Protein AF-A0A3M2H3G0-F1 (afdb_monomer)

Sequence (59 aa):
ADEGPGFDWRRYVGESNQFYQGSTEAYGRGFLLIRHVIDEVYFNEAGNSITLIKSREPR

Mean predicted aligned error: 6.69 Å

Structure (mmCIF, N/CA/C/O backbone):
data_AF-A0A3M2H3G0-F1
#
_entry.id   AF-A0A3M2H3G0-F1
#
loop_
_atom_site.group_PDB
_atom_site.id
_atom_site.type_symbol
_atom_site.label_atom_id
_atom_site.label_alt_id
_atom_site.label_comp_id
_atom_site.label_asym_id
_atom_site.label_entity_id
_atom_site.label_seq_id
_atom_site.pdbx_PDB_ins_code
_atom_site.Cartn_x
_atom_site.Cartn_y
_atom_site.Cartn_z
_atom_site.occupancy
_atom_site.B_iso_or_equiv
_atom_site.auth_seq_id
_atom_site.auth_comp_id
_atom_site.auth_asym_id
_atom_site.auth_atom_id
_atom_site.pdbx_PDB_model_num
ATOM 1 N N . ALA A 1 1 ? 18.267 -1.934 0.584 1.00 55.88 1 ALA A N 1
ATOM 2 C CA . ALA A 1 1 ? 16.940 -1.703 -0.016 1.00 55.88 1 ALA A CA 1
ATOM 3 C C . ALA A 1 1 ? 16.883 -2.555 -1.270 1.00 55.88 1 ALA A C 1
ATOM 5 O O . ALA A 1 1 ? 17.920 -2.663 -1.908 1.00 55.88 1 ALA A O 1
ATOM 6 N N . ASP A 1 2 ? 15.760 -3.208 -1.565 1.00 64.06 2 ASP A N 1
ATOM 7 C CA . ASP A 1 2 ? 15.641 -4.015 -2.785 1.00 64.06 2 ASP A CA 1
ATOM 8 C C . ASP A 1 2 ? 15.828 -3.101 -4.011 1.00 64.06 2 ASP A C 1
ATOM 10 O O . ASP A 1 2 ? 15.199 -2.041 -4.079 1.00 64.06 2 ASP A O 1
ATOM 14 N N . GLU A 1 3 ? 16.740 -3.458 -4.915 1.00 72.06 3 GLU A N 1
ATOM 15 C CA . GLU A 1 3 ? 17.152 -2.631 -6.067 1.00 72.06 3 GLU A CA 1
ATOM 16 C C . GLU A 1 3 ? 16.295 -2.898 -7.318 1.00 72.06 3 GLU A C 1
ATOM 18 O O . GLU A 1 3 ? 16.550 -2.351 -8.390 1.00 72.06 3 GLU A O 1
ATOM 23 N N . GLY A 1 4 ? 15.276 -3.753 -7.198 1.00 79.88 4 GLY A N 1
ATOM 24 C CA . GLY A 1 4 ? 14.367 -4.083 -8.290 1.00 79.88 4 GLY A CA 1
ATOM 25 C C . GLY A 1 4 ? 13.454 -2.921 -8.717 1.00 79.88 4 GLY A C 1
ATOM 26 O O . GLY A 1 4 ? 13.305 -1.935 -7.994 1.00 79.88 4 GLY A O 1
ATOM 27 N N . PRO A 1 5 ? 12.779 -3.046 -9.875 1.00 83.12 5 PRO A N 1
ATOM 28 C CA . PRO A 1 5 ? 11.872 -2.018 -10.405 1.00 83.12 5 PRO A CA 1
ATOM 29 C C . PRO A 1 5 ? 10.611 -1.794 -9.552 1.00 83.12 5 PRO A C 1
ATOM 31 O O . PRO A 1 5 ? 9.931 -0.787 -9.726 1.00 83.12 5 PRO A O 1
ATOM 34 N N . GLY A 1 6 ? 10.311 -2.730 -8.650 1.00 85.19 6 GLY A N 1
ATOM 35 C CA . GLY A 1 6 ? 9.181 -2.690 -7.735 1.00 85.19 6 GLY A CA 1
ATOM 36 C C . GLY A 1 6 ? 7.811 -2.907 -8.334 1.00 85.19 6 GLY A C 1
ATOM 37 O O . GLY A 1 6 ? 7.622 -3.050 -9.542 1.00 85.19 6 GLY A O 1
ATOM 38 N N . PHE A 1 7 ? 6.848 -3.068 -7.432 1.00 85.00 7 PHE A N 1
ATOM 39 C CA . PHE A 1 7 ? 5.473 -3.388 -7.773 1.00 85.00 7 PHE A CA 1
ATOM 40 C C . PHE A 1 7 ? 4.658 -2.106 -7.959 1.00 85.00 7 PHE A C 1
ATOM 42 O O . PHE A 1 7 ? 4.589 -1.272 -7.056 1.00 85.00 7 PHE A O 1
ATOM 49 N N . ASP A 1 8 ? 3.985 -1.966 -9.105 1.00 85.81 8 ASP A N 1
ATOM 50 C CA . ASP A 1 8 ? 3.086 -0.837 -9.378 1.00 85.81 8 ASP A CA 1
ATOM 51 C C . ASP A 1 8 ? 1.762 -0.982 -8.603 1.00 85.81 8 ASP A C 1
ATOM 53 O O . ASP A 1 8 ? 0.696 -1.271 -9.152 1.00 85.81 8 ASP A O 1
ATOM 57 N N . TRP A 1 9 ? 1.850 -0.817 -7.283 1.00 83.94 9 TRP A N 1
ATOM 58 C CA . TRP A 1 9 ? 0.763 -1.010 -6.326 1.00 83.94 9 TRP A CA 1
ATOM 59 C C . TRP A 1 9 ? -0.388 -0.019 -6.507 1.00 83.94 9 TRP A C 1
ATOM 61 O O . TRP A 1 9 ? -1.521 -0.321 -6.132 1.00 83.94 9 TRP A O 1
ATOM 71 N N . ARG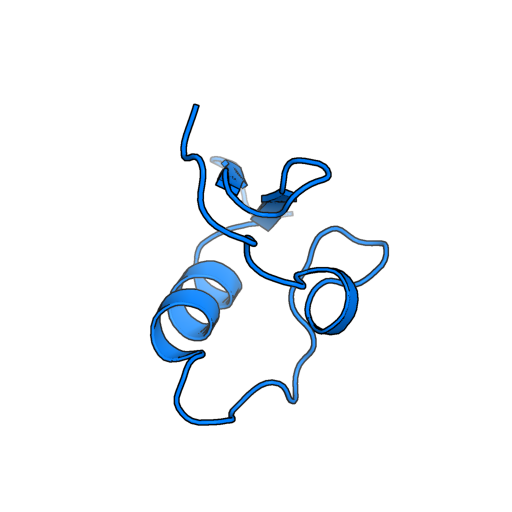 A 1 10 ? -0.124 1.138 -7.125 1.00 85.50 10 ARG A N 1
ATOM 72 C CA . ARG A 1 10 ? -1.106 2.208 -7.362 1.00 85.50 10 ARG A CA 1
ATOM 73 C C . ARG A 1 10 ? -2.239 1.766 -8.287 1.00 85.50 10 ARG A C 1
ATOM 75 O O . ARG A 1 10 ? -3.324 2.328 -8.241 1.00 85.50 10 ARG A O 1
ATOM 82 N N . ARG A 1 11 ? -2.016 0.725 -9.095 1.00 83.69 11 ARG A N 1
ATOM 83 C CA . ARG A 1 11 ? -3.064 0.098 -9.918 1.00 83.69 11 ARG A CA 1
ATOM 84 C C . ARG A 1 11 ? -4.015 -0.792 -9.117 1.00 83.69 11 ARG A C 1
ATOM 86 O O . ARG A 1 11 ? -5.060 -1.179 -9.631 1.00 83.69 11 ARG A O 1
ATOM 93 N N . TYR A 1 12 ? -3.644 -1.157 -7.890 1.00 79.69 12 TYR A N 1
ATOM 94 C CA . TYR A 1 12 ? -4.285 -2.234 -7.136 1.00 79.69 12 TYR A CA 1
ATOM 95 C C . TYR A 1 12 ? -4.828 -1.806 -5.772 1.00 79.69 12 TYR A C 1
ATOM 97 O O . TYR A 1 12 ? -5.732 -2.476 -5.274 1.00 79.69 12 TYR A O 1
ATOM 105 N N . VAL A 1 13 ? -4.309 -0.729 -5.178 1.00 81.62 13 VAL A N 1
ATOM 106 C CA . VAL A 1 13 ? -4.730 -0.207 -3.870 1.00 81.62 13 VAL A CA 1
ATOM 107 C C . VAL A 1 13 ? -5.430 1.134 -4.060 1.00 81.62 13 VAL A C 1
ATOM 109 O O . VAL A 1 13 ? -4.881 2.030 -4.698 1.00 81.62 13 VAL A O 1
ATOM 112 N N . GLY A 1 14 ? -6.638 1.261 -3.515 1.00 78.44 14 GLY A N 1
ATOM 113 C CA . GLY A 1 14 ? -7.399 2.510 -3.534 1.00 78.44 14 GLY A CA 1
ATOM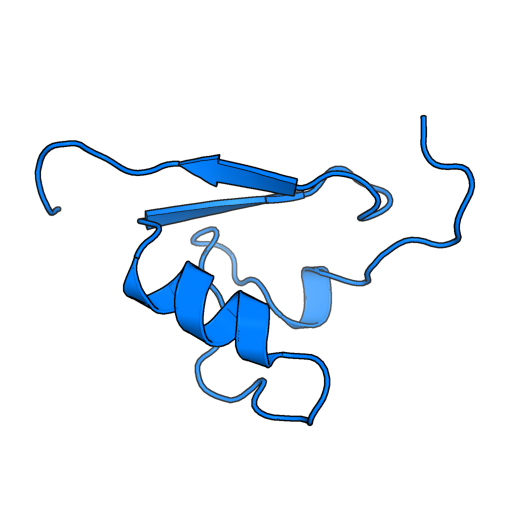 114 C C . GLY A 1 14 ? -7.022 3.470 -2.406 1.00 78.44 14 GLY A C 1
ATOM 115 O O . GLY A 1 14 ? -6.195 3.165 -1.551 1.00 78.44 14 GLY A O 1
ATOM 116 N N . GLU A 1 15 ? -7.690 4.624 -2.365 1.00 79.06 15 GLU A N 1
ATOM 117 C CA . GLU A 1 15 ? -7.438 5.699 -1.388 1.00 79.06 15 GLU A CA 1
ATOM 118 C C . GLU A 1 15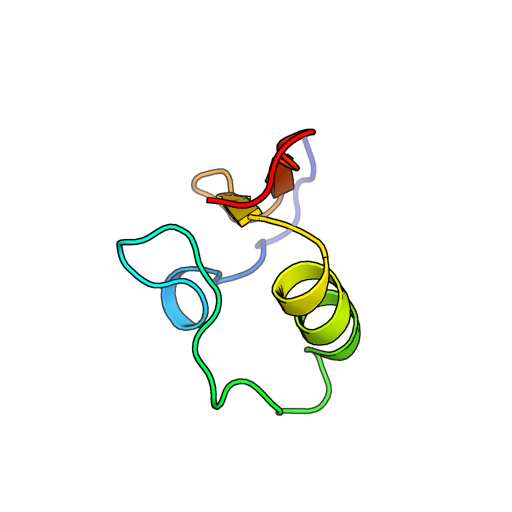 ? -7.632 5.276 0.080 1.00 79.06 15 GLU A C 1
ATOM 120 O O . GLU A 1 15 ? -7.073 5.893 0.981 1.00 79.06 15 GLU A O 1
ATOM 125 N N . SER A 1 16 ? -8.387 4.203 0.334 1.00 78.88 16 SER A N 1
ATOM 126 C CA . SER A 1 16 ? -8.590 3.634 1.670 1.00 78.88 16 SER A CA 1
ATOM 127 C C . SER A 1 16 ? -7.475 2.686 2.130 1.00 78.88 16 SER A C 1
ATOM 129 O O . SER A 1 16 ? -7.636 2.026 3.153 1.00 78.88 16 SER A O 1
ATOM 131 N N . ASN A 1 17 ? -6.366 2.573 1.388 1.00 81.12 17 ASN A N 1
ATOM 132 C CA . ASN A 1 17 ? -5.295 1.597 1.640 1.00 81.12 17 ASN A CA 1
ATOM 133 C C . ASN A 1 17 ? -5.787 0.137 1.608 1.00 81.12 17 ASN A C 1
ATOM 135 O O . ASN A 1 17 ? -5.274 -0.732 2.315 1.00 81.12 17 ASN A O 1
ATOM 139 N N . GLN A 1 18 ? -6.790 -0.131 0.764 1.00 79.88 18 GLN A N 1
ATOM 140 C CA . GLN A 1 18 ? -7.373 -1.455 0.541 1.00 79.88 18 GLN A CA 1
ATOM 141 C C . GLN A 1 18 ? -7.287 -1.864 -0.932 1.00 79.88 18 GLN A C 1
ATOM 143 O O . GLN A 1 18 ? -7.349 -1.027 -1.834 1.00 79.88 18 GLN A O 1
ATOM 148 N N . PHE A 1 19 ? -7.168 -3.171 -1.184 1.00 76.56 19 PHE A N 1
ATOM 149 C CA . PHE A 1 19 ? -7.100 -3.720 -2.540 1.00 76.56 19 PHE A CA 1
ATOM 150 C C . PHE A 1 19 ? -8.446 -3.656 -3.279 1.00 76.56 19 PHE A C 1
ATOM 152 O O . PHE A 1 19 ? -9.486 -4.010 -2.719 1.00 76.56 19 PHE A O 1
ATOM 159 N N . TYR A 1 20 ? -8.418 -3.303 -4.569 1.00 72.06 20 TYR A N 1
ATOM 160 C CA . TYR A 1 20 ? -9.598 -3.323 -5.437 1.00 72.06 20 TYR A CA 1
ATOM 161 C C . TYR A 1 20 ? -10.179 -4.734 -5.617 1.00 72.06 20 TYR A C 1
ATOM 163 O O . TYR A 1 20 ? -9.470 -5.741 -5.628 1.00 72.06 20 TYR A O 1
ATOM 171 N N . GLN A 1 21 ? -11.501 -4.808 -5.803 1.00 62.38 21 GLN A N 1
ATOM 172 C CA . GLN A 1 21 ? -12.235 -6.074 -5.848 1.00 62.38 21 GLN A CA 1
ATOM 173 C C . GLN A 1 21 ? -11.963 -6.950 -7.087 1.00 62.38 21 GLN A C 1
ATOM 175 O O . GLN A 1 21 ? -12.273 -8.138 -7.038 1.00 62.38 21 GLN A O 1
ATOM 180 N N . GLY A 1 22 ? -11.366 -6.398 -8.152 1.00 58.22 22 GLY A N 1
ATOM 181 C CA . GLY A 1 22 ? -11.217 -7.049 -9.465 1.00 58.22 22 GLY A CA 1
ATOM 182 C C . GLY A 1 22 ? -9.789 -7.393 -9.910 1.00 58.22 22 GLY A C 1
ATOM 183 O O . GLY A 1 22 ? -9.596 -7.736 -11.070 1.00 58.22 22 GLY A O 1
ATOM 184 N N . SER A 1 23 ? -8.779 -7.302 -9.041 1.00 56.62 23 SER A N 1
ATOM 185 C CA . SER A 1 23 ? -7.361 -7.542 -9.380 1.00 56.62 23 SER A CA 1
ATOM 186 C C . SER A 1 23 ? -6.963 -9.029 -9.447 1.00 56.62 23 SER A C 1
ATOM 188 O O . SER A 1 23 ? -5.871 -9.424 -9.042 1.00 56.62 23 SER A O 1
ATOM 190 N N . THR A 1 24 ? -7.856 -9.880 -9.949 1.00 52.97 24 THR A N 1
ATOM 191 C CA . THR A 1 24 ? -7.761 -11.351 -9.937 1.00 52.97 24 THR A CA 1
ATOM 192 C C . THR A 1 24 ? -6.840 -11.957 -11.000 1.00 52.97 24 THR A C 1
ATOM 194 O O . THR A 1 24 ? -6.795 -13.182 -11.127 1.00 52.97 24 THR A O 1
ATOM 197 N N . GLU A 1 25 ? -6.084 -11.156 -11.755 1.00 55.53 25 GLU A N 1
ATOM 198 C CA . GLU A 1 25 ? -5.072 -11.707 -12.660 1.00 55.53 25 GLU A CA 1
ATOM 199 C C . GLU A 1 25 ? -3.955 -12.411 -11.868 1.00 55.53 25 GLU A C 1
ATOM 201 O O . GLU A 1 25 ? -3.639 -12.064 -10.728 1.00 55.53 25 GLU A O 1
ATOM 206 N N . ALA A 1 26 ? -3.396 -13.470 -12.461 1.00 50.16 26 ALA A N 1
ATOM 207 C CA . ALA A 1 26 ? -2.745 -14.623 -11.821 1.00 50.16 26 ALA A CA 1
ATOM 208 C C . ALA A 1 26 ? -1.578 -14.345 -10.839 1.00 50.16 26 ALA A C 1
ATOM 210 O O . ALA A 1 26 ? -1.115 -15.260 -10.151 1.00 50.16 26 ALA A O 1
ATOM 211 N N . TYR A 1 27 ? -1.138 -13.095 -10.725 1.00 57.06 27 TYR A N 1
ATOM 212 C CA . TYR A 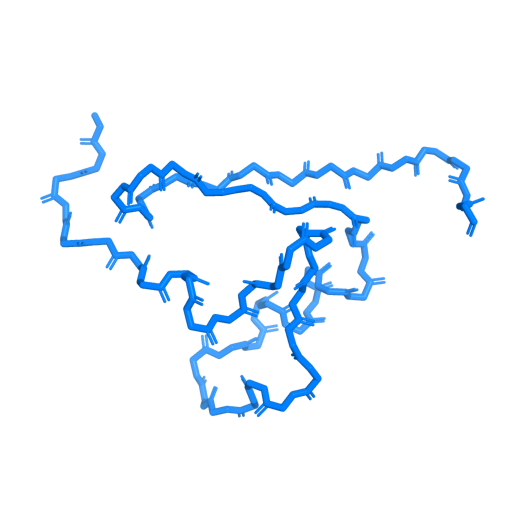1 27 ? -0.061 -12.603 -9.865 1.00 57.06 27 TYR A CA 1
ATOM 213 C C . TYR A 1 27 ? -0.556 -12.102 -8.486 1.00 57.06 27 TYR A C 1
ATOM 215 O O . TYR A 1 27 ? 0.240 -11.642 -7.673 1.00 57.06 27 TYR A O 1
ATOM 223 N N . GLY A 1 28 ? -1.860 -12.224 -8.186 1.00 61.00 28 GLY A N 1
ATOM 224 C CA . GLY A 1 28 ? -2.513 -11.605 -7.021 1.00 61.00 28 GLY A CA 1
ATOM 225 C C . GLY A 1 28 ? -2.949 -12.519 -5.867 1.00 61.00 28 GLY A C 1
ATOM 226 O O . GLY A 1 28 ? -3.585 -12.038 -4.933 1.00 61.00 28 GLY A O 1
ATOM 227 N N . ARG A 1 29 ? -2.642 -13.826 -5.867 1.00 71.12 29 ARG A N 1
ATOM 228 C CA . ARG A 1 29 ? -3.154 -14.750 -4.821 1.00 71.12 29 ARG A CA 1
ATOM 229 C C . ARG A 1 29 ? -2.715 -14.378 -3.399 1.00 71.12 29 ARG A C 1
ATOM 231 O O . ARG A 1 29 ? -3.518 -14.473 -2.476 1.00 71.12 29 ARG A O 1
ATOM 238 N N . GLY A 1 30 ? -1.479 -13.904 -3.227 1.00 75.81 30 GLY A N 1
ATOM 239 C CA . GLY A 1 30 ? -1.017 -13.362 -1.944 1.00 75.81 30 GLY A CA 1
ATOM 240 C C . GLY A 1 30 ? -1.812 -12.123 -1.524 1.00 75.81 30 GLY A C 1
ATOM 241 O O . GLY A 1 30 ? -2.209 -12.005 -0.369 1.00 75.81 30 GLY A O 1
ATOM 242 N N . PHE A 1 31 ? -2.146 -11.251 -2.477 1.00 75.31 31 PHE A N 1
ATOM 243 C CA . PHE A 1 31 ? -2.975 -10.073 -2.225 1.00 75.31 31 PHE A CA 1
ATOM 244 C C . PHE A 1 31 ? -4.436 -10.411 -1.924 1.00 75.31 31 PHE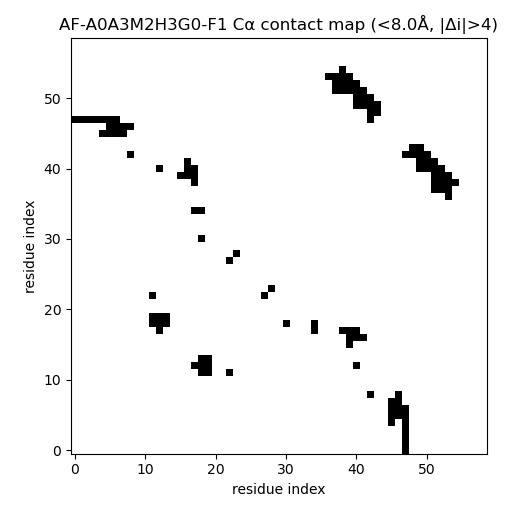 A C 1
ATOM 246 O O . PHE A 1 31 ? -5.054 -9.716 -1.125 1.00 75.31 31 PHE A O 1
ATOM 253 N N . LEU A 1 32 ? -4.980 -11.507 -2.466 1.00 75.38 32 LEU A N 1
ATOM 254 C CA . LEU A 1 32 ? -6.302 -12.007 -2.069 1.00 75.38 32 LEU A CA 1
ATOM 255 C C . LEU A 1 32 ? -6.334 -12.396 -0.588 1.00 75.38 32 LEU A C 1
ATOM 257 O O . LEU A 1 32 ? -7.306 -12.079 0.098 1.00 75.38 32 LEU A O 1
ATOM 261 N N . LEU A 1 33 ? -5.277 -13.048 -0.093 1.00 79.50 33 LEU A N 1
ATOM 262 C CA . LEU A 1 33 ? -5.147 -13.391 1.325 1.00 79.50 33 LEU A CA 1
ATOM 263 C C . LEU A 1 33 ? -4.982 -12.135 2.179 1.00 79.50 33 LEU A C 1
ATOM 265 O O . LEU A 1 33 ? -5.701 -11.965 3.160 1.00 79.50 33 LEU A O 1
ATOM 269 N N . ILE A 1 34 ? -4.086 -11.231 1.771 1.00 84.81 34 ILE A N 1
ATOM 270 C CA . ILE A 1 34 ? -3.858 -9.961 2.467 1.00 84.81 34 ILE A CA 1
ATOM 271 C C . ILE A 1 34 ? -5.167 -9.176 2.563 1.00 84.81 34 ILE A C 1
ATOM 273 O O . ILE A 1 34 ? -5.542 -8.779 3.654 1.00 84.81 34 ILE A O 1
ATOM 277 N N . ARG A 1 35 ? -5.929 -9.042 1.475 1.00 78.06 35 ARG A N 1
ATOM 278 C CA . ARG A 1 35 ? -7.225 -8.349 1.473 1.00 78.06 35 ARG A CA 1
ATOM 279 C C . ARG A 1 35 ? -8.242 -8.936 2.461 1.00 78.06 35 ARG A C 1
ATOM 281 O O . ARG A 1 35 ? -9.063 -8.192 2.981 1.00 78.06 35 ARG A O 1
ATOM 288 N N . HIS A 1 36 ? -8.248 -10.252 2.669 1.00 82.44 36 HIS A N 1
ATOM 289 C CA . HIS A 1 36 ? -9.209 -10.887 3.579 1.00 82.44 36 HIS A CA 1
ATOM 290 C C . HIS A 1 36 ? -8.803 -10.783 5.047 1.00 82.44 36 HIS A C 1
ATOM 292 O O . HIS A 1 36 ? -9.663 -10.838 5.923 1.00 82.44 36 HIS A O 1
ATOM 298 N N . VAL A 1 37 ? -7.502 -10.696 5.324 1.00 86.31 37 VAL A N 1
ATOM 299 C CA . VAL A 1 37 ? -6.972 -10.830 6.685 1.00 86.31 37 VAL A CA 1
ATOM 300 C C . VAL A 1 37 ? -6.462 -9.506 7.237 1.00 86.31 37 VAL A C 1
ATOM 302 O O . VAL A 1 37 ? -6.528 -9.307 8.443 1.00 86.31 37 VAL A O 1
ATOM 305 N N . ILE A 1 38 ? -5.973 -8.604 6.395 1.00 90.25 38 ILE A N 1
ATOM 306 C CA . ILE A 1 38 ? -5.311 -7.350 6.766 1.00 90.25 38 ILE A CA 1
ATOM 307 C C . ILE A 1 38 ? -6.270 -6.181 6.546 1.00 90.25 38 ILE A C 1
ATOM 309 O O . ILE A 1 38 ? -7.021 -6.171 5.574 1.00 90.25 38 ILE A O 1
ATOM 313 N N . ASP A 1 39 ? -6.230 -5.198 7.443 1.00 88.81 39 ASP A N 1
ATOM 314 C CA . ASP A 1 39 ? -7.162 -4.068 7.406 1.00 88.81 39 ASP A CA 1
ATOM 315 C C . ASP A 1 39 ? -6.608 -2.906 6.572 1.00 88.81 39 ASP A C 1
ATOM 317 O O . ASP A 1 39 ? -7.364 -2.249 5.854 1.00 88.81 39 ASP A O 1
ATOM 321 N N . GLU A 1 40 ? -5.291 -2.670 6.648 1.00 89.19 40 GLU A N 1
ATOM 322 C CA . GLU A 1 40 ? -4.610 -1.598 5.916 1.00 89.19 40 GLU A CA 1
ATOM 323 C C . GLU A 1 40 ? -3.291 -2.084 5.302 1.00 89.19 40 GLU A C 1
ATOM 325 O O . GLU A 1 40 ? -2.526 -2.840 5.916 1.00 89.19 40 GLU A O 1
ATOM 330 N N . VAL A 1 41 ? -3.014 -1.625 4.083 1.00 89.38 41 VAL A N 1
ATOM 331 C CA . VAL A 1 41 ? -1.833 -2.005 3.305 1.00 89.38 41 VAL A CA 1
ATOM 332 C C . VAL A 1 41 ? -1.138 -0.760 2.782 1.00 89.38 41 VAL A C 1
ATOM 334 O O . VAL A 1 41 ? -1.745 0.059 2.100 1.00 89.38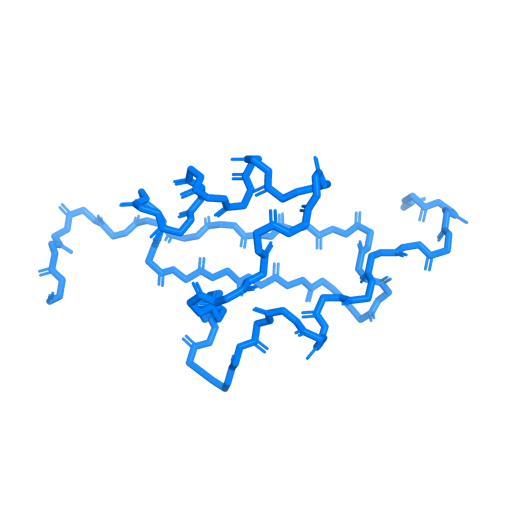 41 VAL A O 1
ATOM 337 N N . TYR A 1 42 ? 0.162 -0.661 3.043 1.00 90.81 42 TYR A N 1
ATOM 338 C CA . TYR A 1 42 ? 0.994 0.438 2.569 1.00 90.81 42 TYR A CA 1
ATOM 339 C C . TYR A 1 42 ? 2.178 -0.104 1.788 1.00 90.81 42 TYR A C 1
ATOM 341 O O . TYR A 1 42 ? 2.760 -1.128 2.144 1.00 90.81 42 TYR A O 1
ATOM 349 N N . PHE A 1 43 ? 2.571 0.626 0.756 1.00 90.06 43 PHE A N 1
ATOM 350 C CA . PHE A 1 43 ? 3.787 0.370 0.004 1.00 90.06 43 PHE A CA 1
ATOM 351 C C . PHE A 1 43 ? 4.693 1.592 0.087 1.00 90.06 43 PHE A C 1
ATOM 353 O O . PHE A 1 43 ? 4.220 2.722 0.222 1.00 90.06 43 PHE A O 1
ATOM 360 N N . ASN A 1 44 ? 6.004 1.386 -0.019 1.00 90.19 44 ASN A N 1
ATOM 361 C CA . ASN A 1 44 ? 6.895 2.511 -0.284 1.00 90.19 44 ASN A CA 1
ATOM 362 C C . ASN A 1 44 ? 6.695 3.039 -1.719 1.00 90.19 44 ASN A C 1
ATOM 364 O O . ASN A 1 44 ? 6.016 2.429 -2.547 1.00 90.19 44 ASN A O 1
ATOM 368 N N . GLU A 1 45 ? 7.307 4.182 -2.027 1.00 88.62 45 GLU A N 1
ATOM 369 C CA . GLU A 1 45 ? 7.126 4.860 -3.316 1.00 88.62 45 GLU A CA 1
ATOM 370 C C . GLU A 1 45 ? 7.430 3.960 -4.524 1.00 88.62 45 GLU A C 1
ATOM 372 O O . GLU A 1 45 ? 6.655 3.948 -5.486 1.00 88.62 45 GLU A O 1
ATOM 377 N N . ALA A 1 46 ? 8.517 3.189 -4.426 1.00 89.69 46 ALA A N 1
ATOM 378 C CA . ALA A 1 46 ? 8.977 2.262 -5.454 1.00 89.69 46 ALA A CA 1
ATOM 379 C C . ALA A 1 46 ? 8.181 0.943 -5.504 1.00 89.69 46 ALA A C 1
ATOM 381 O O . ALA A 1 46 ? 8.254 0.239 -6.498 1.00 89.69 46 ALA A O 1
ATOM 382 N N . GLY A 1 47 ? 7.435 0.578 -4.455 1.00 88.38 47 GLY A N 1
ATOM 383 C CA . GLY A 1 47 ? 6.732 -0.709 -4.378 1.00 88.38 47 GLY A CA 1
ATOM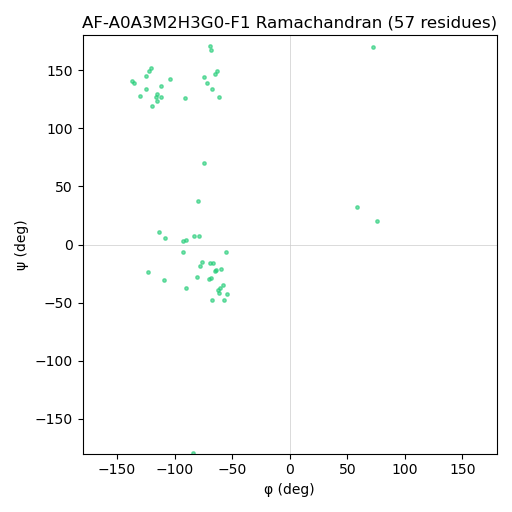 384 C C . GLY A 1 47 ? 7.625 -1.921 -4.082 1.00 88.38 47 GLY A C 1
ATOM 385 O O . GLY A 1 47 ? 7.225 -3.049 -4.352 1.00 88.38 47 GLY A O 1
ATOM 386 N N . ASN A 1 48 ? 8.821 -1.699 -3.529 1.00 90.38 48 ASN A N 1
ATOM 387 C CA . ASN A 1 48 ? 9.772 -2.739 -3.097 1.00 90.38 48 ASN A CA 1
ATOM 388 C C . ASN A 1 48 ? 9.622 -3.124 -1.619 1.00 90.38 48 ASN A C 1
ATOM 390 O O . ASN A 1 48 ? 10.304 -4.020 -1.131 1.00 90.38 48 ASN A O 1
ATOM 394 N N . SER A 1 49 ? 8.773 -2.415 -0.879 1.00 89.81 49 SER A N 1
ATOM 395 C CA . SER A 1 49 ? 8.472 -2.707 0.519 1.00 89.81 49 SER A CA 1
ATOM 396 C C . SER A 1 49 ? 6.974 -2.623 0.743 1.00 89.81 49 SER A C 1
ATOM 398 O O . SER A 1 49 ? 6.326 -1.715 0.218 1.00 89.81 49 SER A O 1
ATOM 400 N N . ILE A 1 50 ? 6.452 -3.559 1.530 1.00 88.81 50 ILE A N 1
ATOM 401 C CA . ILE A 1 50 ? 5.047 -3.643 1.912 1.00 88.81 50 ILE A CA 1
ATOM 402 C C . ILE A 1 50 ? 4.928 -3.672 3.437 1.00 88.81 50 ILE A C 1
ATOM 404 O O . ILE A 1 50 ? 5.622 -4.430 4.115 1.00 88.81 50 ILE A O 1
ATOM 408 N N . THR A 1 51 ? 4.013 -2.866 3.964 1.00 92.62 51 THR A N 1
ATOM 409 C CA . THR A 1 51 ? 3.632 -2.825 5.376 1.00 92.62 51 THR A CA 1
ATOM 410 C C . THR A 1 51 ? 2.176 -3.256 5.502 1.00 92.62 51 THR A C 1
ATOM 412 O O . THR A 1 51 ? 1.306 -2.729 4.808 1.00 92.62 51 THR A O 1
ATOM 415 N N . LEU A 1 52 ? 1.913 -4.208 6.398 1.00 92.88 52 LEU A N 1
ATOM 416 C CA . LEU A 1 52 ? 0.592 -4.786 6.643 1.00 92.88 52 LEU A CA 1
ATOM 417 C C . LEU A 1 52 ? 0.145 -4.454 8.067 1.00 92.88 52 LEU A C 1
ATOM 419 O O . LEU A 1 52 ? 0.872 -4.752 9.017 1.00 92.88 52 LEU A O 1
ATOM 423 N N . ILE A 1 53 ? -1.044 -3.874 8.225 1.00 92.06 53 ILE A N 1
ATOM 424 C CA . ILE A 1 53 ? -1.609 -3.538 9.537 1.00 92.06 53 ILE A CA 1
ATOM 425 C C . ILE A 1 53 ? -2.874 -4.361 9.782 1.00 92.06 53 ILE A C 1
ATOM 427 O O . ILE A 1 53 ? -3.834 -4.308 9.011 1.00 92.06 53 ILE A O 1
ATOM 431 N N . LYS A 1 54 ? -2.874 -5.109 10.891 1.00 91.56 54 LYS A N 1
ATOM 432 C CA . LYS A 1 54 ? -4.039 -5.833 11.404 1.00 91.56 54 LYS A CA 1
ATOM 433 C C . LYS A 1 54 ? -4.386 -5.344 12.806 1.00 91.56 54 LYS A C 1
ATOM 435 O O . LYS A 1 54 ? -3.584 -5.463 13.732 1.00 91.56 54 LYS A O 1
ATOM 440 N N . SER A 1 55 ? -5.589 -4.815 12.954 1.00 90.69 55 SER A N 1
ATOM 441 C CA . SER A 1 55 ? -6.189 -4.417 14.219 1.00 90.69 55 SER A CA 1
ATOM 442 C C . SER A 1 55 ? -6.632 -5.652 15.001 1.00 90.69 55 SER A C 1
ATOM 444 O O . SER A 1 55 ? -7.075 -6.651 14.432 1.00 90.69 55 SER A O 1
ATOM 446 N N . ARG A 1 56 ? -6.504 -5.591 16.330 1.00 86.56 56 ARG A N 1
ATOM 447 C CA . ARG A 1 56 ? -6.995 -6.657 17.220 1.00 86.56 56 ARG A CA 1
ATOM 448 C C . ARG A 1 56 ? -8.521 -6.736 17.239 1.00 86.56 56 ARG A C 1
ATOM 450 O O . ARG A 1 56 ? -9.060 -7.816 17.451 1.00 86.56 56 ARG A O 1
ATOM 457 N N . GLU A 1 57 ? -9.186 -5.609 17.014 1.00 83.38 57 GLU A N 1
ATOM 458 C CA . GLU A 1 57 ? -10.640 -5.497 16.957 1.00 83.38 57 GLU A CA 1
ATOM 459 C C . GLU A 1 57 ? -11.075 -5.180 15.517 1.00 83.38 57 GLU A C 1
ATOM 461 O O . GLU A 1 57 ? -10.421 -4.357 14.866 1.00 83.38 57 GLU A O 1
ATOM 466 N N . PRO A 1 58 ? -12.135 -5.826 14.996 1.00 65.44 58 PRO A N 1
ATOM 467 C CA . PRO A 1 58 ? -12.694 -5.464 13.700 1.00 65.44 58 PRO A CA 1
ATOM 468 C C . PRO A 1 58 ? -13.332 -4.069 13.771 1.00 65.44 58 PRO A C 1
ATOM 470 O O . PRO A 1 58 ? -14.063 -3.78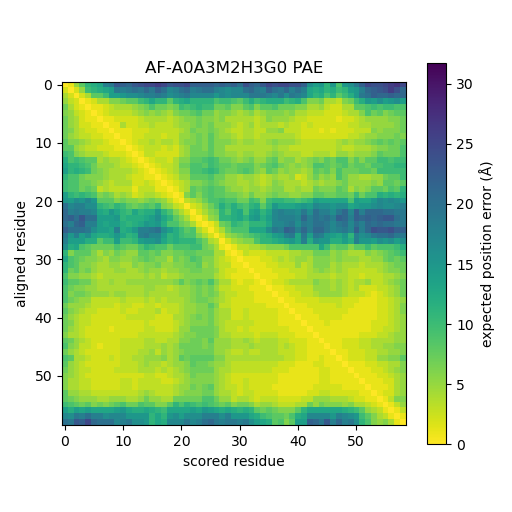3 14.719 1.00 65.44 58 PRO A O 1
ATOM 473 N N . ARG A 1 59 ? -13.049 -3.217 12.775 1.00 60.34 59 ARG A N 1
ATOM 474 C CA . ARG A 1 59 ? -13.797 -1.970 12.542 1.00 60.34 59 ARG A CA 1
ATOM 475 C C . ARG A 1 59 ? -15.163 -2.255 11.926 1.00 60.34 59 ARG A C 1
ATOM 477 O O . ARG A 1 59 ? -15.256 -3.224 11.138 1.00 60.34 59 ARG A O 1
#

Solvent-accessible surface area (backbone atoms only — not comparable to full-atom values): 3853 Å² total; per-residue (Å²): 127,76,86,67,87,45,46,78,51,78,84,44,40,49,98,79,31,39,65,55,96,79,65,74,58,94,88,28,66,68,56,55,52,44,57,74,71,37,67,36,51,47,61,48,97,59,29,66,47,78,47,80,42,67,70,96,63,89,130

pLDDT: mean 78.88, std 11.85, range [50.16, 92.88]

Radius of gyration: 11.8 Å; Cα contacts (8 Å, |Δi|>4): 61; chains: 1; bounding box: 31×20×30 Å

Secondary structure (DSSP, 8-state):
---S--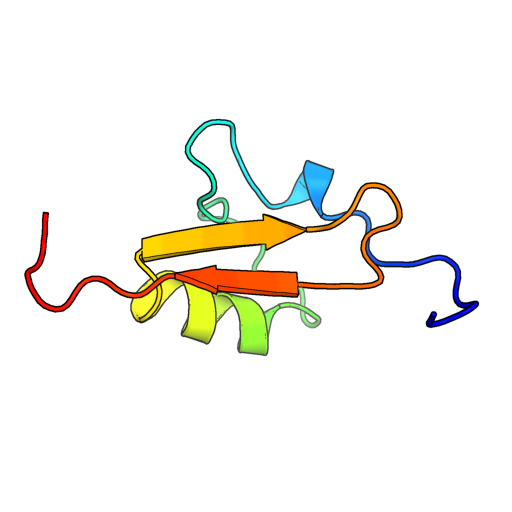--GGGTB-TTS-B-TT--STT-HHHHHHHHH-SEEEE-TTSS-EEEE--SS--

Foldseek 3Di:
DDPDQADPCVVAADPQQAGDPPPVPPVCPVVVVLRVAFRHWDAPPSNPDIDTHDDPDDD